Protein AF-A0A2N3CQW8-F1 (afdb_monomer_lite)

Structure (mmCIF, N/CA/C/O backbone):
data_AF-A0A2N3CQW8-F1
#
_entry.id   AF-A0A2N3CQW8-F1
#
loop_
_atom_site.group_PDB
_atom_site.id
_atom_site.type_symbol
_atom_site.label_atom_id
_atom_site.label_alt_id
_atom_site.label_comp_id
_atom_site.label_asym_id
_atom_site.label_entity_id
_atom_site.label_seq_id
_atom_site.pdbx_PDB_ins_code
_atom_site.Cartn_x
_atom_site.Cartn_y
_atom_site.Cartn_z
_atom_site.occupancy
_atom_site.B_iso_or_equiv
_atom_site.auth_seq_id
_atom_site.auth_comp_id
_atom_site.auth_asym_id
_atom_site.auth_atom_id
_atom_site.pdbx_PDB_model_num
ATOM 1 N N . MET A 1 1 ? 16.195 -33.360 -11.813 1.00 48.22 1 MET A N 1
ATOM 2 C CA . MET A 1 1 ? 16.783 -32.037 -12.111 1.00 48.22 1 MET A CA 1
ATOM 3 C C . MET A 1 1 ? 15.679 -31.000 -11.999 1.00 48.22 1 MET A C 1
ATOM 5 O O . MET A 1 1 ? 14.874 -30.888 -12.913 1.00 48.22 1 MET A O 1
ATOM 9 N N . SER A 1 2 ? 15.587 -30.307 -10.863 1.00 59.72 2 SER A N 1
ATOM 10 C CA . SER A 1 2 ? 14.627 -29.213 -10.686 1.00 59.72 2 SER A CA 1
ATOM 11 C C . SER A 1 2 ? 15.126 -27.995 -11.459 1.00 59.72 2 SER A C 1
ATOM 13 O O . SER A 1 2 ? 15.903 -27.190 -10.951 1.00 59.72 2 SER A O 1
ATOM 15 N N . GLY A 1 3 ? 14.742 -27.900 -12.732 1.00 68.94 3 GLY A N 1
ATOM 16 C CA . GLY A 1 3 ? 14.907 -26.675 -13.501 1.00 68.94 3 GLY A CA 1
ATOM 17 C C . GLY A 1 3 ? 14.037 -25.594 -12.868 1.00 68.94 3 GLY A C 1
ATOM 18 O O . GLY A 1 3 ? 12.817 -25.689 -12.911 1.00 68.94 3 GLY A O 1
ATOM 19 N N . GLY A 1 4 ? 14.658 -24.611 -12.217 1.00 78.75 4 GLY A N 1
ATOM 20 C CA . GLY A 1 4 ? 13.957 -23.466 -11.639 1.00 78.75 4 GLY A CA 1
ATOM 21 C C . GLY A 1 4 ? 13.140 -22.692 -12.678 1.00 78.75 4 GLY A C 1
ATOM 22 O O . GLY A 1 4 ? 13.417 -22.764 -13.877 1.00 78.75 4 GLY A O 1
ATOM 23 N N . CYS A 1 5 ? 12.143 -21.948 -12.192 1.00 85.94 5 CYS A N 1
ATOM 24 C CA . CYS A 1 5 ? 11.224 -21.162 -13.011 1.00 85.94 5 CYS A CA 1
ATOM 25 C C . CYS A 1 5 ? 11.982 -20.207 -13.944 1.00 85.94 5 CYS A C 1
ATOM 27 O O . CYS A 1 5 ? 12.837 -19.440 -13.496 1.00 85.94 5 CYS A O 1
ATOM 29 N N . GLN A 1 6 ? 11.637 -20.238 -15.233 1.00 81.56 6 GLN A N 1
ATOM 30 C CA . GLN A 1 6 ? 12.208 -19.36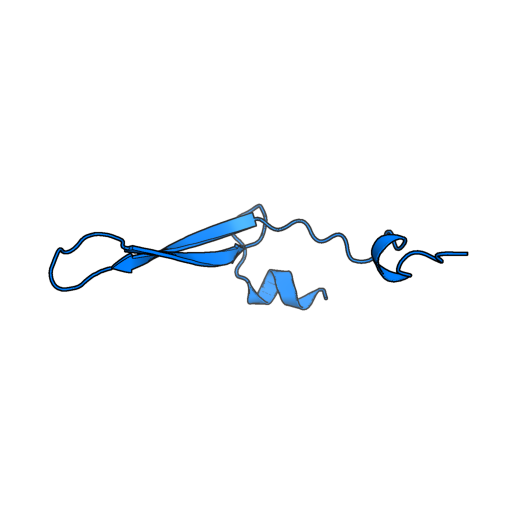2 -16.259 1.00 81.56 6 GLN A CA 1
ATOM 31 C C . GLN A 1 6 ? 12.072 -17.878 -15.870 1.00 81.56 6 GLN A C 1
ATOM 33 O O . GLN A 1 6 ? 13.020 -17.117 -16.035 1.00 81.56 6 GLN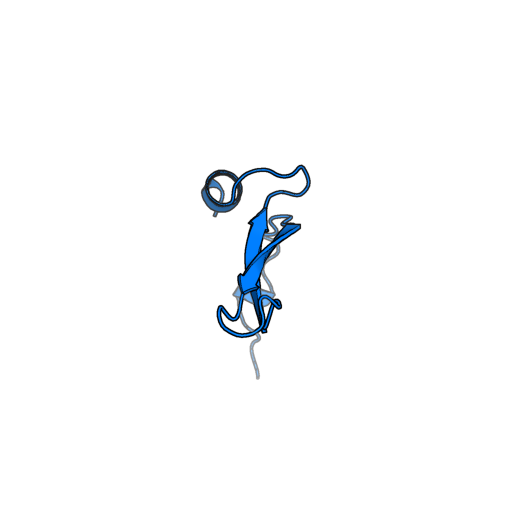 A O 1
ATOM 38 N N . GLY A 1 7 ? 10.929 -17.487 -15.290 1.00 78.00 7 GLY A N 1
ATOM 39 C CA . GLY A 1 7 ? 10.663 -16.111 -14.862 1.00 78.00 7 GLY A CA 1
ATOM 40 C C . GLY A 1 7 ? 11.556 -15.647 -13.711 1.00 78.00 7 GLY A C 1
ATOM 41 O O . GLY A 1 7 ? 12.085 -14.546 -13.759 1.00 78.00 7 GLY A O 1
ATOM 42 N N . CYS A 1 8 ? 11.828 -16.511 -12.726 1.00 79.19 8 CYS A N 1
ATOM 43 C CA . CYS A 1 8 ? 12.716 -16.179 -11.601 1.00 79.19 8 CYS A CA 1
ATOM 44 C C . CYS A 1 8 ? 14.190 -16.021 -12.006 1.00 79.19 8 CYS A C 1
ATOM 46 O O . CYS A 1 8 ? 14.994 -15.550 -11.210 1.00 79.19 8 CYS A O 1
ATOM 48 N N . ARG A 1 9 ? 14.558 -16.468 -13.212 1.00 78.75 9 ARG A N 1
ATOM 49 C CA . ARG A 1 9 ? 15.913 -16.360 -13.773 1.00 78.75 9 ARG A CA 1
ATOM 50 C C . ARG A 1 9 ? 16.049 -15.206 -14.763 1.00 78.75 9 ARG A C 1
ATOM 52 O O . ARG A 1 9 ? 17.133 -14.995 -15.297 1.00 78.75 9 ARG A O 1
ATOM 59 N N . SER A 1 10 ? 14.950 -14.521 -15.059 1.00 76.31 10 SER A N 1
ATOM 60 C CA . SER A 1 10 ? 14.931 -13.412 -15.996 1.00 76.31 10 SER A CA 1
ATOM 61 C C . SER A 1 10 ? 15.260 -12.110 -15.273 1.00 76.31 10 SER A C 1
ATOM 63 O O . SER A 1 10 ? 14.655 -11.788 -14.257 1.00 76.31 10 SER A O 1
ATOM 65 N N . GLU A 1 11 ? 16.194 -11.342 -15.827 1.00 73.75 11 GLU A N 1
ATOM 66 C CA . GLU A 1 11 ? 16.518 -9.987 -15.359 1.00 73.75 11 GLU A CA 1
ATOM 67 C C . GLU A 1 11 ? 15.607 -8.916 -15.993 1.00 73.75 11 GLU A C 1
ATOM 69 O O . GLU A 1 11 ? 15.683 -7.741 -15.642 1.00 73.75 11 GLU A O 1
ATOM 74 N N . THR A 1 12 ? 14.733 -9.308 -16.927 1.00 70.81 12 THR A N 1
ATOM 75 C CA . THR A 1 12 ? 13.746 -8.409 -17.547 1.00 70.81 12 THR A CA 1
ATOM 76 C C . THR A 1 12 ? 12.494 -8.282 -16.678 1.00 70.81 12 THR A C 1
ATOM 78 O O . THR A 1 12 ? 12.084 -9.242 -16.029 1.00 70.81 12 THR A O 1
ATOM 81 N N . GLY A 1 13 ? 11.880 -7.093 -16.664 1.00 66.94 13 GLY A N 1
ATOM 82 C CA . GLY A 1 13 ? 10.655 -6.831 -15.895 1.00 66.94 13 GLY A CA 1
ATOM 83 C C . GLY A 1 13 ? 10.877 -6.382 -14.446 1.00 66.94 13 GLY A C 1
ATOM 84 O O . GLY A 1 13 ? 9.939 -6.402 -13.652 1.00 66.94 13 GLY A O 1
ATOM 85 N N . LYS A 1 14 ? 12.094 -5.957 -14.078 1.00 72.62 14 LYS A N 1
ATOM 86 C CA . LYS A 1 14 ? 12.336 -5.264 -12.804 1.00 72.62 14 LYS A CA 1
ATOM 87 C C . LYS A 1 14 ? 11.778 -3.844 -12.887 1.00 72.62 14 LYS A C 1
ATOM 89 O O . LYS A 1 14 ? 12.430 -2.951 -13.417 1.00 72.62 14 LYS A O 1
ATOM 94 N N . ILE A 1 15 ? 10.563 -3.660 -12.382 1.00 79.31 15 ILE A N 1
ATOM 95 C CA . ILE A 1 15 ? 9.937 -2.348 -12.215 1.00 79.31 15 ILE A CA 1
ATOM 96 C C . ILE A 1 15 ? 10.053 -1.980 -10.743 1.00 79.31 15 ILE A C 1
ATOM 98 O O . ILE A 1 15 ? 9.666 -2.756 -9.868 1.00 79.31 15 ILE A O 1
ATOM 102 N N . GLU A 1 16 ? 10.605 -0.806 -10.469 1.00 87.50 16 GLU A N 1
ATOM 103 C CA . GLU A 1 16 ? 10.648 -0.277 -9.115 1.00 87.50 16 GLU A CA 1
ATOM 104 C C . GLU A 1 16 ? 9.266 0.267 -8.748 1.00 87.50 16 GLU A C 1
ATOM 106 O O . GLU A 1 16 ? 8.744 1.187 -9.382 1.00 87.50 16 GLU A O 1
ATOM 111 N N . ILE A 1 17 ? 8.660 -0.335 -7.727 1.00 91.62 17 ILE A N 1
ATOM 112 C CA . ILE A 1 17 ? 7.344 0.048 -7.223 1.00 91.62 17 ILE A CA 1
ATOM 113 C C . ILE A 1 17 ? 7.438 0.433 -5.751 1.00 91.62 17 ILE A C 1
ATOM 115 O O . ILE A 1 17 ? 8.225 -0.122 -4.985 1.00 91.62 17 ILE A O 1
ATOM 119 N N . ALA A 1 18 ? 6.582 1.361 -5.356 1.00 94.62 18 ALA A N 1
ATOM 120 C CA . ALA A 1 18 ? 6.249 1.659 -3.976 1.00 94.62 18 ALA A CA 1
ATOM 121 C C . ALA A 1 18 ? 4.800 1.234 -3.693 1.00 94.62 18 ALA A C 1
ATOM 123 O O . ALA A 1 18 ? 4.051 0.845 -4.594 1.00 94.62 18 ALA A O 1
ATOM 124 N N . MET A 1 19 ? 4.393 1.327 -2.428 1.00 96.50 19 MET A N 1
ATOM 125 C CA . MET A 1 19 ? 3.025 1.043 -1.998 1.00 96.50 19 MET A CA 1
ATOM 126 C C . MET A 1 19 ? 2.445 2.225 -1.227 1.00 96.50 19 MET A C 1
ATOM 128 O O . MET A 1 19 ? 3.112 2.812 -0.377 1.00 96.50 19 MET A O 1
ATOM 132 N N . ALA A 1 20 ? 1.181 2.531 -1.501 1.00 96.94 20 ALA A N 1
ATOM 133 C CA . ALA A 1 20 ? 0.329 3.343 -0.642 1.00 96.94 20 ALA A CA 1
ATOM 134 C C . ALA A 1 20 ? -0.705 2.445 0.049 1.00 96.94 20 ALA A C 1
ATOM 136 O O . ALA A 1 20 ? -1.078 1.405 -0.489 1.00 96.94 20 ALA A O 1
ATOM 137 N N . PHE A 1 21 ? -1.182 2.857 1.223 1.00 97.31 21 PHE A N 1
ATOM 138 C CA . PHE A 1 21 ? -2.091 2.057 2.041 1.00 97.31 21 PHE A CA 1
ATOM 139 C C . PHE A 1 21 ? -3.362 2.840 2.349 1.00 97.31 21 PHE A C 1
ATOM 141 O O . PHE A 1 21 ? -3.315 3.849 3.054 1.00 97.31 21 PHE A O 1
ATOM 148 N N . GLN A 1 22 ? -4.495 2.381 1.816 1.00 97.88 22 GLN A N 1
ATOM 149 C CA . GLN A 1 22 ? -5.796 2.983 2.090 1.00 97.88 22 GLN A CA 1
ATOM 150 C C . GLN A 1 22 ? -6.476 2.228 3.241 1.00 97.88 22 GLN A C 1
ATOM 152 O O . GLN A 1 22 ? -6.677 1.018 3.124 1.00 97.88 22 GLN A O 1
ATOM 157 N N . PRO A 1 23 ? -6.816 2.891 4.361 1.00 97.81 23 PRO A N 1
ATOM 158 C CA . PRO A 1 23 ? -7.463 2.222 5.481 1.00 97.81 23 PRO A CA 1
ATOM 159 C C . PRO A 1 23 ? -8.876 1.774 5.102 1.00 97.81 23 PRO A C 1
ATOM 161 O O . PRO A 1 23 ? -9.654 2.538 4.529 1.00 97.81 23 PRO A O 1
ATOM 164 N N . ILE A 1 24 ? -9.217 0.551 5.493 1.00 98.25 24 ILE A N 1
ATOM 165 C CA . ILE A 1 24 ? -10.583 0.041 5.515 1.00 98.25 24 ILE 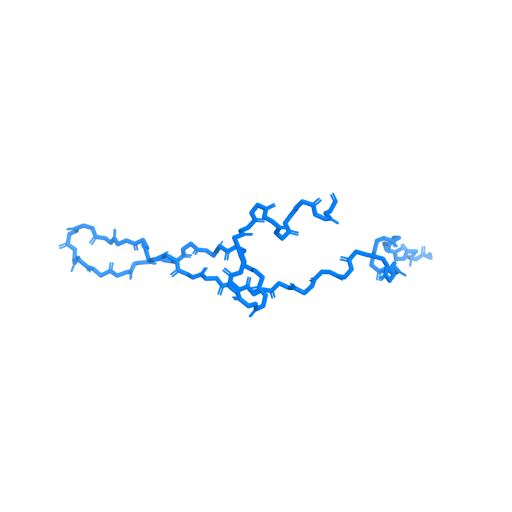A CA 1
ATOM 166 C C . ILE A 1 24 ? -11.040 0.094 6.973 1.00 98.25 24 ILE A C 1
ATOM 168 O O . ILE A 1 24 ? -10.408 -0.494 7.858 1.00 98.25 24 ILE A O 1
ATOM 172 N N . VAL A 1 25 ? -12.098 0.860 7.230 1.00 98.31 25 VAL A N 1
ATOM 173 C CA . VAL A 1 25 ? -12.566 1.168 8.587 1.00 98.31 25 VAL A CA 1
ATOM 174 C C . VAL A 1 25 ? -13.741 0.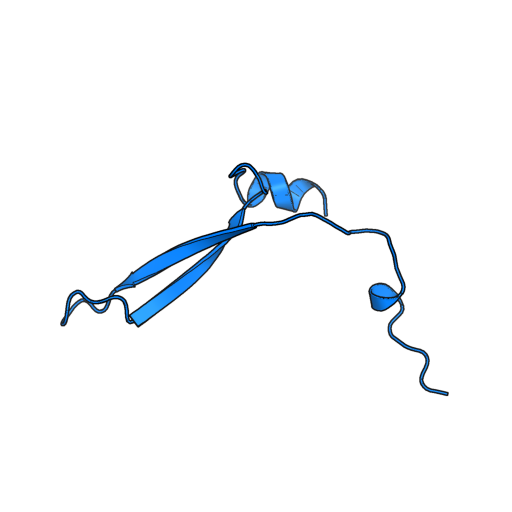288 8.985 1.00 98.31 25 VAL A C 1
ATOM 176 O O . VAL A 1 25 ? -14.626 0.005 8.177 1.00 98.31 25 VAL A O 1
ATOM 179 N N . ASP A 1 26 ? -13.760 -0.127 10.247 1.00 98.31 26 ASP A N 1
ATOM 180 C CA . ASP A 1 26 ? -14.951 -0.685 10.871 1.00 98.31 26 ASP A CA 1
ATOM 181 C C . ASP A 1 26 ? -15.877 0.477 11.246 1.00 98.31 26 ASP A C 1
ATOM 183 O O . ASP A 1 26 ? -15.503 1.373 12.001 1.00 98.31 26 ASP A O 1
ATOM 187 N N . VAL A 1 27 ? -17.094 0.475 10.705 1.00 97.62 27 VAL A N 1
ATOM 188 C CA . VAL A 1 27 ? -18.063 1.562 10.894 1.00 97.62 27 VAL A CA 1
ATOM 189 C C . VAL A 1 27 ? -18.639 1.629 12.310 1.00 97.62 27 VAL A C 1
ATOM 191 O O . VAL A 1 27 ? -19.164 2.672 12.690 1.00 97.62 27 VAL A O 1
ATOM 194 N N . GLN A 1 28 ? -18.558 0.548 13.095 1.00 98.38 28 GLN A N 1
ATOM 195 C CA . GLN A 1 28 ? -19.031 0.539 14.481 1.00 98.38 28 GLN A CA 1
ATOM 196 C C . GLN A 1 28 ? -18.016 1.189 15.422 1.00 98.38 28 GLN A C 1
ATOM 198 O O . GLN A 1 28 ? -18.391 1.961 16.302 1.00 98.38 28 GLN A O 1
ATOM 203 N N . THR A 1 29 ? -16.733 0.876 15.239 1.00 97.75 29 THR A N 1
ATOM 204 C CA . THR A 1 29 ? -15.648 1.341 16.117 1.00 97.75 29 THR A CA 1
ATOM 205 C C . THR A 1 29 ? -14.941 2.590 15.592 1.00 97.75 29 THR A C 1
ATOM 207 O O . THR A 1 29 ? -14.286 3.292 16.359 1.00 97.75 29 THR A O 1
ATOM 210 N N . GLY A 1 30 ? -15.063 2.883 14.295 1.00 97.44 30 GLY A N 1
ATOM 211 C CA . GLY A 1 30 ? -14.342 3.959 13.613 1.00 97.44 30 GLY A CA 1
ATOM 212 C C . GLY A 1 30 ? -12.845 3.683 13.434 1.00 97.44 30 GLY A C 1
ATOM 213 O O . GLY A 1 30 ? -12.105 4.585 13.041 1.00 97.44 30 GLY A O 1
ATOM 214 N N . LEU A 1 31 ? -12.380 2.467 13.736 1.00 98.12 31 LEU A N 1
ATOM 215 C CA . LEU A 1 31 ? -10.965 2.106 13.700 1.00 98.12 31 LEU A CA 1
ATOM 216 C C . LEU A 1 31 ? -10.598 1.383 12.392 1.00 98.12 31 LEU A C 1
ATOM 218 O O . LEU A 1 31 ? -11.429 0.663 11.831 1.00 98.12 31 LEU A O 1
ATOM 222 N N . PRO A 1 32 ? -9.354 1.529 11.895 1.00 97.62 32 PRO A N 1
ATOM 223 C CA . PRO A 1 32 ? -8.869 0.721 10.780 1.00 97.62 32 PRO A CA 1
ATOM 224 C C . PRO A 1 32 ? -8.803 -0.759 11.177 1.00 97.62 32 PRO A C 1
ATOM 226 O O . PRO A 1 32 ? -8.149 -1.095 12.165 1.00 97.62 32 PRO A O 1
ATOM 229 N N . PHE A 1 33 ? -9.423 -1.645 10.393 1.00 97.19 33 PHE A N 1
ATOM 230 C CA . PHE A 1 33 ? -9.282 -3.100 10.571 1.00 97.19 33 PHE A CA 1
ATOM 231 C C . PHE A 1 33 ? -8.374 -3.740 9.515 1.00 97.19 33 PHE A C 1
ATOM 233 O O . PHE A 1 33 ? -7.834 -4.823 9.732 1.00 97.19 33 PHE A O 1
ATOM 240 N N . ALA A 1 34 ? -8.193 -3.074 8.375 1.00 98.12 34 ALA A N 1
ATOM 241 C CA . ALA A 1 34 ? -7.315 -3.509 7.301 1.00 98.12 34 ALA A CA 1
ATOM 242 C C . ALA A 1 34 ? -6.802 -2.308 6.500 1.00 98.12 34 ALA A C 1
ATOM 244 O O . ALA A 1 34 ? -7.294 -1.187 6.641 1.00 98.12 34 ALA A O 1
ATOM 245 N N . TYR A 1 35 ? -5.821 -2.564 5.639 1.00 98.50 35 TYR A N 1
ATOM 246 C CA . TYR A 1 35 ? -5.298 -1.591 4.691 1.00 98.50 35 TYR A CA 1
ATOM 247 C C . TYR A 1 35 ? -5.222 -2.226 3.307 1.00 98.50 35 TYR A C 1
ATOM 249 O O . TYR A 1 35 ? -4.619 -3.286 3.140 1.00 98.50 35 TYR A O 1
ATOM 257 N N . GLU A 1 36 ? -5.814 -1.570 2.316 1.00 98.00 36 GLU A N 1
ATOM 258 C CA . GLU A 1 36 ? -5.645 -1.941 0.918 1.00 98.00 36 GLU A CA 1
ATOM 259 C C . GLU A 1 36 ? -4.276 -1.457 0.431 1.00 98.00 36 GLU A C 1
ATOM 261 O O . GLU A 1 36 ? -3.963 -0.267 0.514 1.00 98.00 36 GLU A O 1
ATOM 266 N N . ALA A 1 37 ? -3.452 -2.388 -0.055 1.00 97.44 37 ALA A N 1
ATOM 267 C CA . ALA A 1 37 ? -2.154 -2.085 -0.641 1.00 97.44 37 ALA A CA 1
ATOM 268 C C . ALA A 1 37 ? -2.330 -1.683 -2.110 1.00 97.44 37 ALA A C 1
ATOM 270 O O . ALA A 1 37 ? -2.757 -2.482 -2.942 1.00 97.44 37 ALA A O 1
ATOM 271 N N . LEU A 1 38 ? -1.974 -0.444 -2.428 1.00 96.38 38 LEU A N 1
ATOM 272 C CA . LEU A 1 38 ? -2.125 0.141 -3.752 1.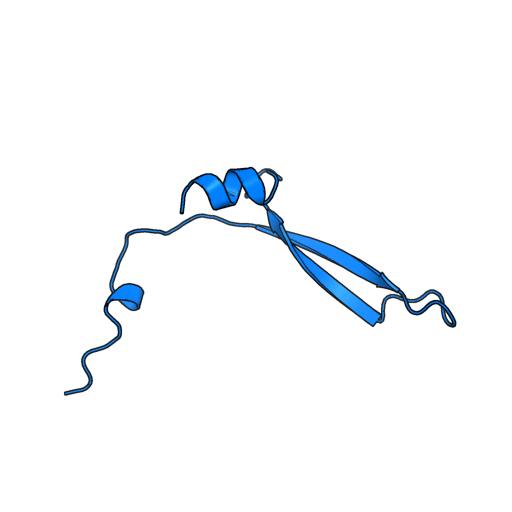00 96.38 38 LEU A CA 1
ATOM 273 C C . LEU A 1 38 ? -0.750 0.414 -4.361 1.00 96.38 38 LEU A C 1
ATOM 275 O O . LEU A 1 38 ? 0.043 1.167 -3.793 1.00 96.38 38 LEU A O 1
ATOM 279 N N . VAL A 1 39 ? -0.502 -0.133 -5.553 1.00 95.25 39 VAL A N 1
ATOM 280 C CA . VAL A 1 39 ? 0.743 0.098 -6.303 1.00 95.25 39 VAL A CA 1
ATOM 281 C C . VAL A 1 39 ? 0.938 1.591 -6.576 1.00 95.25 39 VAL A C 1
ATOM 283 O O . VAL A 1 39 ? 0.008 2.294 -6.988 1.00 95.25 39 VAL A O 1
ATOM 286 N N . ARG A 1 40 ? 2.158 2.075 -6.357 1.00 95.81 40 ARG A N 1
ATOM 287 C CA . ARG A 1 40 ? 2.623 3.421 -6.707 1.00 95.81 40 ARG A CA 1
ATOM 288 C C . ARG A 1 40 ? 3.995 3.348 -7.356 1.00 95.81 40 ARG A C 1
ATOM 290 O O . ARG A 1 40 ? 4.720 2.375 -7.170 1.00 95.81 40 ARG A O 1
ATOM 297 N N . GLY A 1 41 ? 4.352 4.380 -8.109 1.00 93.38 41 GLY A N 1
ATOM 298 C CA . GLY A 1 41 ? 5.744 4.577 -8.492 1.00 93.38 41 GLY A CA 1
ATOM 299 C C . GLY A 1 41 ? 6.527 5.138 -7.309 1.00 93.38 41 GLY A C 1
ATOM 300 O O . GLY A 1 41 ? 5.943 5.598 -6.322 1.00 93.38 41 GLY A O 1
ATOM 301 N N . ILE A 1 42 ? 7.853 5.083 -7.384 1.00 93.81 42 ILE A N 1
ATOM 302 C CA . ILE A 1 42 ? 8.738 5.518 -6.292 1.00 93.81 42 ILE A CA 1
ATOM 303 C C . ILE A 1 42 ? 8.560 7.009 -5.971 1.00 93.81 42 ILE A C 1
ATOM 305 O O . ILE A 1 42 ? 8.774 7.422 -4.834 1.00 93.81 42 ILE A O 1
ATOM 309 N N . ASN A 1 43 ? 8.113 7.805 -6.949 1.00 93.31 43 ASN A N 1
ATOM 310 C CA . ASN A 1 43 ? 7.842 9.232 -6.790 1.00 93.31 43 ASN A CA 1
ATOM 311 C C . ASN A 1 43 ? 6.342 9.529 -6.601 1.00 93.31 43 ASN A C 1
ATOM 313 O O . ASN A 1 43 ? 5.922 10.682 -6.687 1.00 93.31 43 ASN A O 1
ATOM 317 N N . GLY A 1 44 ? 5.520 8.507 -6.333 1.00 91.69 44 GLY A N 1
ATOM 318 C CA . GLY A 1 44 ? 4.083 8.644 -6.083 1.00 91.69 44 GLY A CA 1
ATOM 319 C C . GLY A 1 44 ? 3.197 8.550 -7.328 1.00 91.69 44 GLY A C 1
ATOM 320 O O . GLY A 1 44 ? 2.012 8.873 -7.255 1.00 91.69 44 GLY A O 1
ATOM 321 N N . GLU A 1 45 ? 3.732 8.092 -8.459 1.00 94.88 45 GLU A N 1
ATOM 322 C CA . GLU A 1 45 ? 2.982 7.894 -9.697 1.00 94.88 45 GLU A CA 1
ATOM 323 C C . GLU A 1 45 ? 1.799 6.920 -9.495 1.00 94.88 45 GLU A C 1
ATOM 325 O O . GLU A 1 45 ? 1.905 5.962 -8.716 1.00 94.88 45 GLU A O 1
ATOM 330 N N . PRO A 1 46 ? 0.656 7.128 -10.178 1.00 94.06 46 PRO A N 1
ATOM 331 C CA . PRO A 1 46 ? -0.506 6.256 -10.039 1.00 94.06 46 PRO A CA 1
ATOM 332 C C . PRO A 1 46 ? -0.234 4.844 -10.574 1.00 94.06 46 PRO A C 1
ATOM 334 O O . PRO A 1 46 ? 0.553 4.645 -11.496 1.00 94.06 46 PRO A O 1
ATOM 337 N N . ALA A 1 47 ? -0.960 3.850 -10.053 1.00 93.56 47 ALA A N 1
ATOM 338 C CA . ALA A 1 47 ? -0.808 2.452 -10.468 1.00 93.56 47 ALA A CA 1
ATOM 339 C C . ALA A 1 47 ? -0.904 2.273 -11.992 1.00 93.56 47 ALA A C 1
ATOM 341 O O . ALA A 1 47 ? -0.112 1.545 -12.576 1.00 93.56 47 ALA A O 1
ATOM 342 N N . GLY A 1 48 ? -1.827 2.984 -12.649 1.00 92.94 48 GLY A N 1
ATOM 343 C CA . GLY A 1 48 ? -2.008 2.895 -14.098 1.00 92.94 48 GLY A CA 1
ATOM 344 C C . GLY A 1 48 ? -0.765 3.285 -14.903 1.00 92.94 48 GLY A C 1
ATOM 345 O O . GLY A 1 48 ? -0.473 2.631 -15.895 1.00 92.94 48 GLY A O 1
ATOM 346 N N . SER A 1 49 ? 0.003 4.295 -14.475 1.00 91.00 49 SER A N 1
ATOM 347 C CA . SER A 1 49 ? 1.239 4.674 -15.174 1.00 91.00 49 SER A CA 1
ATOM 348 C C . SER A 1 49 ? 2.385 3.707 -14.889 1.00 91.00 49 SER A C 1
ATOM 350 O O . SER A 1 49 ? 3.175 3.430 -15.781 1.00 91.00 49 SER A O 1
ATOM 352 N N . VAL A 1 50 ? 2.457 3.167 -13.669 1.00 89.50 50 VAL A N 1
ATOM 353 C CA . VAL A 1 50 ? 3.460 2.157 -13.285 1.00 89.50 50 VAL A CA 1
ATOM 354 C C . VAL A 1 50 ? 3.240 0.851 -14.049 1.00 89.50 50 VAL A C 1
ATOM 356 O O . VAL A 1 50 ? 4.187 0.244 -14.536 1.00 89.50 50 VAL A O 1
ATOM 359 N N . LEU A 1 51 ? 1.979 0.434 -14.181 1.00 88.75 51 LEU A N 1
ATOM 360 C CA . LEU A 1 51 ? 1.583 -0.815 -14.828 1.00 88.75 51 LEU A CA 1
ATOM 361 C C . LEU A 1 51 ? 1.436 -0.697 -16.350 1.00 88.75 51 LEU A C 1
ATOM 363 O O . LEU A 1 51 ? 1.241 -1.699 -17.017 1.00 88.75 51 LEU A O 1
ATOM 367 N N . ALA A 1 52 ? 1.525 0.494 -16.937 1.00 85.38 52 ALA A N 1
ATOM 368 C CA . ALA A 1 52 ? 1.518 0.624 -18.395 1.00 85.38 52 ALA A CA 1
ATOM 369 C C . ALA A 1 52 ? 2.819 0.110 -19.048 1.00 85.38 52 ALA A C 1
ATOM 371 O O . ALA A 1 52 ? 2.862 -0.058 -20.264 1.00 85.38 52 ALA A O 1
ATOM 372 N N . GLY A 1 53 ? 3.877 -0.099 -18.255 1.00 69.38 53 GLY A N 1
ATOM 373 C CA . GLY A 1 53 ? 5.176 -0.605 -18.704 1.00 69.38 53 GLY A CA 1
ATOM 374 C C . GLY A 1 53 ? 5.392 -2.117 -18.546 1.00 69.38 53 GLY A C 1
ATOM 375 O O . GLY A 1 53 ? 6.523 -2.554 -18.762 1.00 69.38 53 GLY A O 1
ATOM 376 N N . VAL A 1 54 ? 4.370 -2.891 -18.140 1.00 60.97 54 VAL A N 1
ATOM 377 C CA . VAL A 1 54 ? 4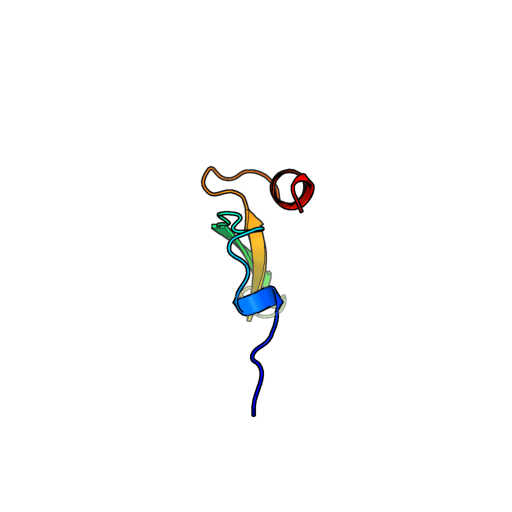.395 -4.377 -18.108 1.00 60.97 54 VAL A CA 1
ATOM 378 C C . VAL A 1 54 ? 3.843 -4.997 -19.382 1.00 60.97 54 VAL A C 1
ATOM 380 O O . VAL A 1 54 ? 2.896 -4.427 -19.966 1.00 60.97 54 VAL A O 1
#

Foldseek 3Di:
DPPDDPVVVDPPPPQAWDWDWQFDADPVVRDGPGTDTAIAHPVGHHPCVSVVVD

Sequence (54 aa):
MSGGCQGCRSETGKIEIAMAFQPIVDVQTGLPFAYEALVRGINGEPAGSVLAGV

Radius of gyration: 17.12 Å; chains: 1; bounding box: 36×41×35 Å

pLDDT: mean 87.96, std 12.12, range [48.22, 98.5]

Secondary structure (DSSP, 8-state):
-----TGGG--TT----EEEEEEEEPTTT-SEEEEEEEEE-TT---HHHHHTT-